Protein AF-A0A0B6XSV7-F1 (afdb_monomer_lite)

Foldseek 3Di:
DAFDKDWDFAPQFPAWAQDPDPPPDHIDGGDRIDIDTHGRCNPPDDPVPDDDDDDPPDDPPDDDPPDDDCNPFDWDWDWDQPQDPPDDGTDPGTDTDIGTDDDPPDDPVNVD

InterPro domains:
  IPR040992 5'-3' exoribonuclease 1, D1 domain [PF18332] (53-111)
  IPR047007 5'-3' exoribonuclease 1, D1 domain superfamily [G3DSA:2.170.260.40] (70-112)

Radius of gyration: 27.33 Å; chains: 1; bounding box: 52×55×69 Å

Secondary structure (DSSP, 8-state):
---EEEEEE-SS----B--SSTTTS--BSS--EEEEEE-TTTT---GGG---S--TT--TTS--TTS--STTS-EEEEEE-----SSSS---S-EEEEEEPP-TT--GGG--

Structure (mmCIF, N/CA/C/O backbone):
data_AF-A0A0B6XSV7-F1
#
_entry.id   AF-A0A0B6XSV7-F1
#
loop_
_atom_site.group_PDB
_atom_site.id
_atom_site.type_symbol
_atom_site.label_atom_id
_atom_site.label_alt_id
_atom_site.label_comp_id
_atom_site.label_asym_id
_atom_site.label_entity_id
_atom_site.label_seq_id
_atom_site.pdbx_PDB_ins_code
_atom_site.Cartn_x
_atom_site.Cartn_y
_atom_site.Cartn_z
_atom_site.occupancy
_atom_site.B_iso_or_equiv
_atom_site.auth_seq_id
_atom_site.auth_comp_id
_atom_site.auth_asym_id
_atom_site.auth_atom_id
_atom_site.pdbx_PDB_model_num
ATOM 1 N N . HIS A 1 1 ? 4.681 -24.212 -21.579 1.00 80.88 1 HIS A N 1
ATOM 2 C CA . HIS A 1 1 ? 4.774 -23.121 -20.584 1.00 80.88 1 HIS A CA 1
ATOM 3 C C . HIS A 1 1 ? 6.066 -22.359 -20.818 1.00 80.88 1 HIS A C 1
ATOM 5 O O . HIS A 1 1 ? 7.089 -23.016 -20.971 1.00 80.88 1 HIS A O 1
ATOM 11 N N . GLY A 1 2 ? 5.998 -21.029 -20.909 1.00 90.25 2 GLY A N 1
ATOM 12 C CA . GLY A 1 2 ? 7.154 -20.159 -21.143 1.00 90.25 2 GLY A CA 1
ATOM 13 C C . GLY A 1 2 ? 7.783 -19.620 -19.850 1.00 90.25 2 GLY A C 1
ATOM 14 O O . GLY A 1 2 ? 7.281 -19.916 -18.761 1.00 90.25 2 GLY A O 1
ATOM 15 N N . PRO A 1 3 ? 8.884 -18.867 -19.972 1.00 95.81 3 PRO A N 1
ATOM 16 C CA . PRO A 1 3 ? 9.539 -18.159 -18.871 1.00 95.81 3 PRO A CA 1
ATOM 17 C C . PRO A 1 3 ? 8.721 -16.938 -18.406 1.00 95.81 3 PRO A C 1
ATOM 19 O O . PRO A 1 3 ? 7.713 -16.583 -19.019 1.00 95.81 3 PRO A O 1
ATOM 22 N N . HIS A 1 4 ? 9.175 -16.273 -17.340 1.00 96.50 4 HIS A N 1
ATOM 23 C CA . HIS A 1 4 ? 8.722 -14.919 -16.996 1.00 96.50 4 HIS A CA 1
ATOM 24 C C . HIS A 1 4 ? 9.628 -13.885 -17.674 1.00 96.50 4 HIS A C 1
ATOM 26 O O . HIS A 1 4 ? 10.779 -14.181 -17.989 1.00 96.50 4 HIS A O 1
ATOM 32 N N . PHE A 1 5 ? 9.148 -12.654 -17.844 1.00 96.38 5 PHE A N 1
ATOM 33 C CA . PHE A 1 5 ? 9.949 -11.553 -18.381 1.00 96.38 5 PHE A CA 1
ATOM 34 C C . PHE A 1 5 ? 9.943 -10.367 -17.417 1.00 96.38 5 PHE A C 1
ATOM 36 O O . PHE A 1 5 ? 8.883 -9.895 -17.006 1.00 96.38 5 PHE A O 1
ATOM 43 N N . LEU A 1 6 ? 11.134 -9.889 -17.057 1.00 96.75 6 LEU A N 1
ATOM 44 C CA . LEU A 1 6 ? 11.334 -8.670 -16.280 1.00 96.75 6 LEU A CA 1
ATOM 45 C C . LEU A 1 6 ? 11.686 -7.522 -17.223 1.00 96.75 6 LEU A C 1
ATOM 47 O O . LEU A 1 6 ? 12.700 -7.582 -17.920 1.00 96.75 6 LEU A O 1
ATOM 51 N N . TYR A 1 7 ? 10.873 -6.471 -17.193 1.00 96.75 7 TYR A N 1
ATOM 52 C CA . TYR A 1 7 ? 11.084 -5.249 -17.960 1.00 96.75 7 TYR A CA 1
ATOM 53 C C . TYR A 1 7 ? 11.554 -4.136 -17.035 1.00 96.75 7 TYR A C 1
ATOM 55 O O . TYR A 1 7 ? 10.906 -3.830 -16.034 1.00 96.75 7 TYR A O 1
ATOM 63 N N . GLN A 1 8 ? 12.683 -3.525 -17.371 1.00 97.75 8 GLN A N 1
ATOM 64 C CA . GLN A 1 8 ? 13.255 -2.418 -16.616 1.00 97.75 8 GLN A CA 1
ATOM 65 C C . GLN A 1 8 ? 13.670 -1.308 -17.567 1.00 97.75 8 GLN A C 1
ATOM 67 O O . GLN A 1 8 ? 14.133 -1.557 -18.681 1.00 97.75 8 GLN A O 1
ATOM 72 N N . TYR A 1 9 ? 13.525 -0.069 -17.110 1.00 97.06 9 TYR A N 1
ATOM 73 C CA . TYR A 1 9 ? 14.104 1.060 -17.816 1.00 97.06 9 TYR A CA 1
ATOM 74 C C . TYR A 1 9 ? 15.635 0.951 -17.819 1.00 97.06 9 TYR A C 1
ATOM 76 O O . TYR A 1 9 ? 16.245 0.681 -16.783 1.00 97.06 9 TYR A O 1
ATOM 84 N N . SER A 1 10 ? 16.243 1.200 -18.976 1.00 96.12 10 SER A N 1
ATOM 85 C CA . SER A 1 10 ? 17.681 1.362 -19.151 1.00 96.12 10 SER A CA 1
ATOM 86 C C . SER A 1 10 ? 17.977 2.705 -19.824 1.00 96.12 10 SER A C 1
ATOM 88 O O . SER A 1 10 ? 17.346 3.033 -20.830 1.00 96.12 10 SER A O 1
ATOM 90 N N . PRO A 1 11 ? 18.960 3.480 -19.331 1.00 95.94 11 PRO A N 1
ATOM 91 C CA . PRO A 1 11 ? 19.433 4.682 -20.009 1.00 95.94 11 PRO A CA 1
ATOM 92 C C . PRO A 1 11 ? 20.271 4.374 -21.260 1.00 95.94 11 PRO A C 1
ATOM 94 O O . PRO A 1 11 ? 20.698 5.306 -21.938 1.00 95.94 11 PRO A O 1
ATOM 97 N N . GLU A 1 12 ? 20.513 3.104 -21.589 1.00 95.56 12 GLU A N 1
ATOM 98 C CA . GLU A 1 12 ? 21.173 2.646 -22.819 1.00 95.56 12 GLU A CA 1
ATOM 99 C C . GLU A 1 12 ? 20.141 2.341 -23.915 1.00 95.56 12 GLU A C 1
ATOM 101 O O . GLU A 1 12 ? 18.951 2.194 -23.636 1.00 95.56 12 GLU A O 1
ATOM 106 N N . ASN A 1 13 ? 20.557 2.331 -25.182 1.00 93.88 13 ASN A N 1
ATOM 107 C CA . ASN A 1 13 ? 19.670 1.957 -26.283 1.00 93.88 13 ASN A CA 1
ATOM 108 C C . ASN A 1 13 ? 19.675 0.432 -26.439 1.00 93.88 13 ASN A C 1
ATOM 110 O O . ASN A 1 13 ? 20.719 -0.148 -26.723 1.00 93.88 13 ASN A O 1
ATOM 114 N N . MET A 1 14 ? 18.515 -0.202 -26.277 1.00 94.62 14 MET A N 1
ATOM 115 C CA . MET A 1 14 ? 18.324 -1.649 -26.429 1.00 94.62 14 MET A CA 1
ATOM 116 C C . MET A 1 14 ? 18.123 -2.072 -27.893 1.00 94.62 14 MET A C 1
ATOM 118 O O . MET A 1 14 ? 17.941 -3.254 -28.168 1.00 94.62 14 MET A O 1
ATOM 122 N N . GLY A 1 15 ? 18.170 -1.116 -28.825 1.00 92.88 15 GLY A N 1
ATOM 123 C CA . GLY A 1 15 ? 17.978 -1.333 -30.254 1.00 92.88 15 GLY A CA 1
ATOM 124 C C . GLY A 1 15 ? 16.538 -1.080 -30.710 1.00 92.88 15 GLY A C 1
ATOM 125 O O . GLY A 1 15 ? 15.671 -0.737 -29.895 1.00 92.88 15 GLY A O 1
ATOM 126 N N . PRO A 1 16 ? 16.283 -1.214 -32.022 1.00 94.56 16 PRO A N 1
ATOM 127 C CA . PRO A 1 16 ? 14.946 -1.084 -32.573 1.00 94.56 16 PRO A CA 1
ATOM 128 C C . PRO A 1 16 ? 14.070 -2.276 -32.164 1.00 94.56 16 PRO A C 1
ATOM 130 O O . PRO A 1 16 ? 14.525 -3.419 -32.148 1.00 94.56 16 PRO A O 1
ATOM 133 N N . TYR A 1 17 ? 12.802 -2.012 -31.860 1.00 94.50 17 TYR A N 1
ATOM 134 C CA . TYR A 1 17 ? 11.803 -3.021 -31.528 1.00 94.50 17 TYR A CA 1
ATOM 135 C C . TYR A 1 17 ? 10.602 -2.905 -32.479 1.00 94.50 17 TYR A C 1
ATOM 137 O O . TYR A 1 17 ? 10.010 -1.823 -32.569 1.00 94.50 17 TYR A O 1
ATOM 145 N N . PRO A 1 18 ? 10.236 -3.989 -33.186 1.00 95.31 18 PRO A N 1
ATOM 146 C CA . PRO A 1 18 ? 9.172 -3.950 -34.177 1.00 95.31 18 PRO A CA 1
ATOM 147 C C . PRO A 1 18 ? 7.800 -3.796 -33.522 1.00 95.31 18 PRO A C 1
ATOM 149 O O . PRO A 1 18 ? 7.527 -4.333 -32.446 1.00 95.31 18 PRO A O 1
ATOM 152 N N . SER A 1 19 ? 6.910 -3.089 -34.204 1.00 95.12 19 SER A N 1
ATOM 153 C CA . SER A 1 19 ? 5.520 -2.955 -33.804 1.00 95.12 19 SER A CA 1
ATOM 154 C C . SER A 1 19 ? 4.821 -4.310 -33.803 1.00 95.12 19 SER A C 1
ATOM 156 O O . SER A 1 19 ? 4.875 -5.070 -34.770 1.00 95.12 19 SER A O 1
ATOM 158 N N . SER A 1 20 ? 4.091 -4.593 -32.726 1.00 94.25 20 SER A N 1
ATOM 159 C CA . SER A 1 20 ? 3.223 -5.771 -32.658 1.00 94.25 20 SER A CA 1
ATOM 160 C C . SER A 1 20 ? 1.979 -5.642 -33.550 1.00 94.25 20 SER A C 1
ATOM 162 O O . SER A 1 20 ? 1.293 -6.636 -33.768 1.00 94.25 20 SER A O 1
ATOM 164 N N . LEU A 1 21 ? 1.683 -4.440 -34.067 1.00 95.44 21 LEU A N 1
ATOM 165 C CA . LEU A 1 21 ? 0.610 -4.196 -35.033 1.00 95.44 21 LEU A CA 1
ATOM 166 C C . LEU A 1 21 ? 1.069 -3.187 -36.104 1.00 95.44 21 LEU A C 1
ATOM 168 O O . LEU A 1 21 ? 0.767 -1.986 -36.010 1.00 95.44 21 LEU A O 1
ATOM 172 N N . PRO A 1 22 ? 1.816 -3.659 -37.118 1.00 94.56 22 PRO A N 1
ATOM 173 C CA . PRO A 1 22 ? 2.294 -2.817 -38.208 1.00 94.56 22 PRO A CA 1
ATOM 174 C C . PRO A 1 22 ? 1.142 -2.112 -38.938 1.00 94.56 22 PRO A C 1
ATOM 176 O O . PRO A 1 22 ? 0.088 -2.700 -39.173 1.00 94.56 22 PRO A O 1
ATOM 179 N N . GLY A 1 23 ? 1.336 -0.839 -39.288 1.00 92.06 23 GLY A N 1
ATOM 180 C CA . GLY A 1 23 ? 0.323 0.007 -39.938 1.00 92.06 23 GLY A CA 1
ATOM 181 C C . GLY A 1 23 ? -0.601 0.761 -38.974 1.00 92.06 23 GLY A C 1
ATOM 182 O O . GLY A 1 23 ? -1.205 1.750 -39.380 1.00 92.06 23 GLY A O 1
ATOM 183 N N . VAL A 1 24 ? -0.664 0.352 -37.701 1.00 96.88 24 VAL A N 1
ATOM 184 C CA . VAL A 1 24 ? -1.386 1.080 -36.640 1.00 96.88 24 VAL A CA 1
ATOM 185 C C . VAL A 1 24 ? -0.409 1.733 -35.669 1.00 96.88 24 VAL A C 1
ATOM 187 O O . VAL A 1 24 ? -0.524 2.923 -35.388 1.00 96.88 24 VAL A O 1
ATOM 190 N N . PHE A 1 25 ? 0.579 0.974 -35.189 1.00 96.19 25 PHE A N 1
ATOM 191 C CA . PHE A 1 25 ? 1.632 1.494 -34.316 1.00 96.19 25 PHE A CA 1
ATOM 192 C C . PHE A 1 25 ? 2.987 1.477 -35.032 1.00 96.19 25 PHE A C 1
ATOM 194 O O . PHE A 1 25 ? 3.270 0.507 -35.744 1.00 96.19 25 PHE A O 1
ATOM 201 N N . PRO A 1 26 ? 3.825 2.516 -34.856 1.00 95.19 26 PRO A N 1
ATOM 202 C CA . PRO A 1 26 ? 5.169 2.546 -35.415 1.00 95.19 26 PRO A CA 1
ATOM 203 C C . PRO A 1 26 ? 6.130 1.652 -34.622 1.00 95.19 26 PRO A C 1
ATOM 205 O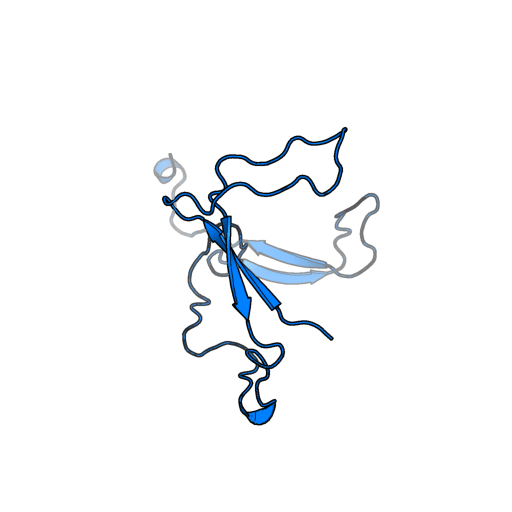 O . PRO A 1 26 ? 5.917 1.369 -33.442 1.00 95.19 26 PRO A O 1
ATOM 208 N N . ASP A 1 27 ? 7.225 1.265 -35.268 1.00 95.50 27 ASP A N 1
ATOM 209 C CA . ASP A 1 27 ? 8.348 0.603 -34.608 1.00 95.50 27 ASP A CA 1
ATOM 210 C C . ASP A 1 27 ? 9.032 1.547 -33.607 1.00 95.50 27 ASP A C 1
ATOM 212 O O . ASP A 1 27 ? 9.198 2.747 -33.855 1.00 95.50 27 ASP A O 1
ATOM 216 N N . ILE A 1 28 ? 9.507 0.994 -32.493 1.00 95.06 28 ILE A N 1
ATOM 217 C CA . ILE A 1 28 ? 10.266 1.737 -31.486 1.00 95.06 28 ILE A CA 1
ATOM 218 C C . ILE A 1 28 ? 11.737 1.720 -31.896 1.00 95.06 28 ILE A C 1
ATOM 220 O O . ILE A 1 28 ? 12.423 0.732 -31.682 1.00 95.06 28 ILE A O 1
ATOM 224 N N . GLN A 1 29 ? 12.251 2.812 -32.460 1.00 93.31 29 GLN A N 1
ATOM 225 C CA . GLN A 1 29 ? 13.632 2.855 -32.973 1.00 93.31 29 GLN A CA 1
ATOM 226 C C . GLN A 1 29 ? 14.706 2.860 -31.873 1.00 93.31 29 GLN A C 1
ATOM 228 O O . GLN A 1 29 ? 15.788 2.302 -32.042 1.00 93.31 29 GLN A O 1
ATOM 233 N N . LEU A 1 30 ? 14.410 3.505 -30.742 1.00 93.44 30 LEU A N 1
ATOM 234 C CA . LEU A 1 30 ? 15.320 3.655 -29.606 1.00 93.44 30 LEU A CA 1
ATOM 235 C C . LEU A 1 30 ? 14.666 3.075 -28.353 1.00 93.44 30 LEU A C 1
ATOM 237 O O . LEU A 1 30 ? 14.177 3.815 -27.495 1.00 93.44 30 LEU A O 1
ATOM 241 N N . SER A 1 31 ? 14.604 1.747 -28.261 1.00 94.75 31 SER A N 1
ATOM 242 C CA . SER A 1 31 ? 14.026 1.108 -27.083 1.00 94.75 31 SER A CA 1
ATOM 243 C C . SER A 1 31 ? 14.900 1.353 -25.855 1.00 94.75 31 SER A C 1
ATOM 245 O O . SER A 1 31 ? 16.115 1.172 -25.872 1.00 94.75 31 SER A O 1
ATOM 247 N N . ARG A 1 32 ? 14.260 1.744 -24.754 1.00 96.00 32 ARG A N 1
ATOM 248 C CA . ARG A 1 32 ? 14.880 1.871 -23.426 1.00 96.00 32 ARG A CA 1
ATOM 249 C C . ARG A 1 32 ? 14.405 0.779 -22.466 1.00 96.00 32 ARG A C 1
ATOM 251 O O . ARG A 1 32 ? 14.689 0.839 -21.275 1.00 96.00 32 ARG A O 1
ATOM 258 N N . ALA A 1 33 ? 13.649 -0.200 -22.960 1.00 96.19 33 ALA A N 1
ATOM 259 C CA . ALA A 1 33 ? 13.112 -1.288 -22.155 1.00 96.19 33 ALA A CA 1
ATOM 260 C C . ALA A 1 33 ? 14.059 -2.490 -22.215 1.00 96.19 33 ALA A C 1
ATOM 262 O O . ALA A 1 33 ? 14.068 -3.247 -23.186 1.00 96.19 33 ALA A O 1
ATOM 263 N N . LYS A 1 34 ? 14.865 -2.675 -21.168 1.00 96.25 34 LYS A N 1
ATOM 264 C CA . LYS A 1 34 ? 15.672 -3.882 -21.006 1.00 96.25 34 LYS A CA 1
ATOM 265 C C . LYS A 1 34 ? 14.760 -5.020 -20.571 1.00 96.25 34 LYS A C 1
ATOM 267 O O . LYS A 1 34 ? 14.087 -4.913 -19.548 1.00 96.25 34 LYS A O 1
ATOM 272 N N . THR A 1 35 ? 14.772 -6.106 -21.335 1.00 95.44 35 THR A N 1
ATOM 273 C CA . THR A 1 35 ? 13.994 -7.312 -21.037 1.00 95.44 35 THR A CA 1
ATOM 274 C C . THR A 1 35 ? 14.935 -8.419 -20.589 1.00 95.44 35 THR A C 1
ATOM 276 O O . THR A 1 35 ? 15.900 -8.723 -21.284 1.00 95.44 35 THR A O 1
ATOM 279 N N . THR A 1 36 ? 14.663 -9.016 -19.432 1.00 96.31 36 THR A N 1
ATOM 280 C CA . THR A 1 36 ? 15.413 -10.167 -18.911 1.00 96.31 36 THR A CA 1
ATOM 281 C C . THR A 1 36 ? 14.476 -11.356 -18.797 1.00 96.31 36 THR A C 1
ATOM 283 O O . THR A 1 36 ? 13.431 -11.263 -18.151 1.00 96.31 36 THR A O 1
ATOM 286 N N . GLU A 1 37 ? 14.847 -12.471 -19.418 1.00 97.06 37 GLU A N 1
ATOM 287 C CA . GLU A 1 37 ? 14.130 -13.729 -19.250 1.00 97.06 37 GLU A CA 1
ATOM 288 C C . GLU A 1 37 ? 14.448 -14.325 -17.875 1.00 97.06 37 GLU A C 1
ATOM 290 O O . GLU A 1 37 ? 15.608 -14.470 -17.489 1.00 97.06 37 GLU A O 1
ATOM 295 N N . LEU A 1 38 ? 13.406 -14.665 -17.126 1.00 97.44 38 LEU A N 1
ATOM 296 C CA . LEU A 1 38 ? 13.504 -15.305 -15.826 1.00 97.44 38 LEU A CA 1
ATOM 297 C C . LEU A 1 38 ? 12.951 -16.724 -15.936 1.00 97.44 38 LEU A C 1
ATOM 299 O O . LEU A 1 38 ? 11.829 -16.935 -16.405 1.00 97.44 38 LEU A O 1
ATOM 303 N N . HIS A 1 39 ? 13.723 -17.704 -15.464 1.00 95.50 39 HIS A N 1
ATOM 304 C CA . HIS A 1 39 ? 13.310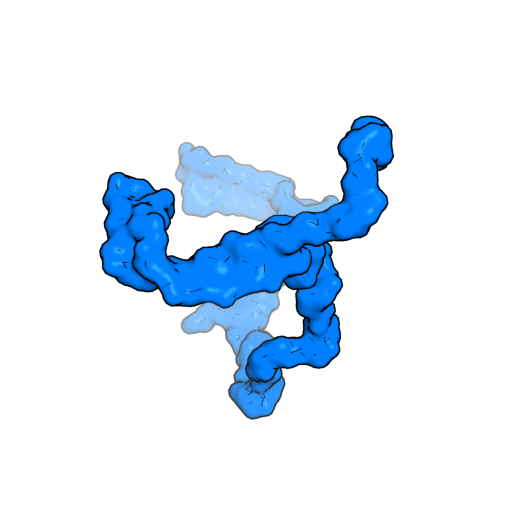 -19.103 -15.506 1.00 95.50 39 HIS A CA 1
ATOM 305 C C . HIS A 1 39 ? 11.934 -19.289 -14.849 1.00 95.50 39 HIS A C 1
ATOM 307 O O . HIS A 1 39 ? 11.652 -18.723 -13.792 1.00 95.50 39 HIS A O 1
ATOM 313 N N . LYS A 1 40 ? 11.078 -20.121 -15.451 1.00 93.75 40 LYS A N 1
ATOM 314 C CA . LYS A 1 40 ? 9.693 -20.348 -14.996 1.00 93.75 40 LYS A CA 1
ATOM 315 C C . LYS A 1 40 ? 9.589 -20.731 -13.507 1.00 93.75 40 LYS A C 1
ATOM 317 O O . LYS A 1 40 ? 8.614 -20.379 -12.846 1.00 93.75 40 LYS A O 1
ATOM 322 N N . ASP A 1 41 ? 10.616 -21.410 -12.988 1.00 94.19 41 ASP A N 1
ATOM 323 C CA . ASP A 1 41 ? 10.674 -21.934 -11.618 1.00 94.19 41 ASP A CA 1
ATOM 324 C C . ASP A 1 41 ? 11.376 -20.997 -10.635 1.00 94.19 41 ASP A C 1
ATOM 326 O O . ASP A 1 41 ? 11.478 -21.329 -9.460 1.00 94.19 41 ASP A O 1
ATOM 330 N N . LEU A 1 42 ? 11.843 -19.828 -11.087 1.00 94.12 42 LEU A N 1
ATOM 331 C CA . LEU A 1 42 ? 12.634 -18.901 -10.273 1.00 94.12 42 LEU A CA 1
ATOM 332 C C . LEU A 1 42 ? 11.929 -18.498 -8.969 1.00 94.12 42 LEU A C 1
ATOM 334 O O . LEU A 1 42 ? 12.576 -18.336 -7.942 1.00 94.12 42 LEU A O 1
ATOM 338 N N . PHE A 1 43 ? 10.603 -18.365 -9.007 1.00 91.44 43 PHE A N 1
ATOM 339 C CA . PHE A 1 43 ? 9.786 -17.976 -7.856 1.00 91.44 43 PHE A CA 1
ATOM 340 C C . PHE A 1 43 ? 9.085 -19.162 -7.180 1.00 91.44 43 PHE A C 1
ATOM 342 O O . PHE A 1 43 ? 8.190 -18.961 -6.358 1.00 91.44 43 PHE A O 1
ATOM 349 N N . ARG A 1 44 ? 9.450 -20.409 -7.517 1.00 92.25 44 ARG A N 1
ATOM 350 C CA . ARG A 1 44 ? 8.933 -21.583 -6.807 1.00 92.25 44 ARG A CA 1
ATOM 351 C C . ARG A 1 44 ? 9.559 -21.637 -5.419 1.00 92.25 44 ARG A C 1
ATOM 353 O O . ARG A 1 44 ? 10.746 -21.899 -5.269 1.00 92.25 44 ARG A O 1
ATOM 360 N N . ILE A 1 45 ? 8.729 -21.402 -4.412 1.00 92.06 45 ILE A N 1
ATOM 361 C CA . ILE A 1 45 ? 9.096 -21.463 -2.998 1.00 92.06 45 ILE A CA 1
ATOM 362 C C . ILE A 1 45 ? 8.447 -22.683 -2.343 1.00 92.06 45 ILE A C 1
ATOM 364 O O . ILE A 1 45 ? 7.316 -23.045 -2.673 1.00 92.06 45 ILE A O 1
ATOM 368 N N . ASP A 1 46 ? 9.163 -23.326 -1.421 1.00 94.00 46 ASP A N 1
ATOM 369 C CA . ASP A 1 46 ? 8.595 -24.392 -0.596 1.00 94.00 46 ASP A CA 1
ATOM 370 C C . ASP A 1 46 ? 7.524 -23.798 0.332 1.00 94.00 46 ASP A C 1
ATOM 372 O O . ASP A 1 46 ? 7.746 -22.815 1.035 1.00 94.00 46 ASP A O 1
ATOM 376 N N . VAL A 1 47 ? 6.347 -24.416 0.373 1.00 92.00 47 VAL A N 1
ATOM 377 C CA . VAL A 1 47 ? 5.247 -24.003 1.254 1.00 92.00 47 VAL A CA 1
ATOM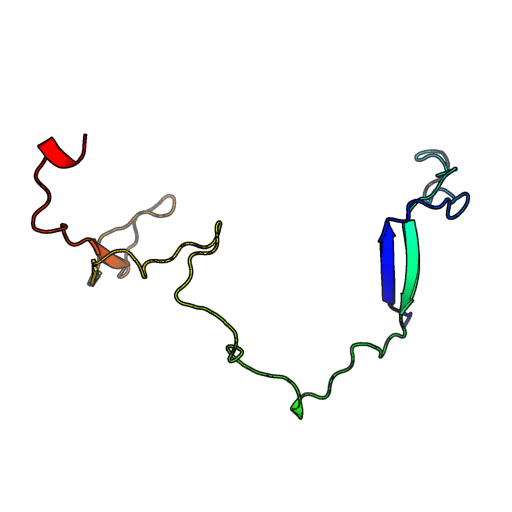 378 C C . VAL A 1 47 ? 5.674 -24.001 2.726 1.00 92.00 47 VAL A C 1
ATOM 380 O O . VAL A 1 47 ? 5.173 -23.190 3.505 1.00 92.00 47 VAL A O 1
ATOM 383 N N . ARG A 1 48 ? 6.618 -24.868 3.118 1.00 93.88 48 ARG A N 1
ATOM 384 C CA . ARG A 1 48 ? 7.158 -24.933 4.486 1.00 93.88 48 ARG A CA 1
ATOM 385 C C . ARG A 1 48 ? 7.979 -23.702 4.863 1.00 93.88 48 ARG A C 1
ATOM 387 O O . ARG A 1 48 ? 8.095 -23.406 6.047 1.00 93.88 48 ARG A O 1
ATOM 394 N N . THR A 1 49 ? 8.534 -22.987 3.885 1.00 91.62 49 THR A N 1
ATOM 395 C CA . THR A 1 49 ? 9.339 -21.777 4.116 1.00 91.62 49 THR A CA 1
ATOM 396 C C . THR A 1 49 ? 8.515 -20.494 4.015 1.00 91.62 49 THR A C 1
ATOM 398 O O . THR A 1 49 ? 9.015 -19.408 4.315 1.00 91.62 49 THR A O 1
ATOM 401 N N . LEU A 1 50 ? 7.236 -20.601 3.640 1.00 91.94 50 LEU A N 1
ATOM 402 C CA . LEU A 1 50 ? 6.338 -19.465 3.514 1.00 91.94 50 LEU A CA 1
ATOM 403 C C . LEU A 1 50 ? 5.981 -18.904 4.895 1.00 91.94 50 LEU A C 1
ATOM 405 O O . LEU A 1 50 ? 5.315 -19.551 5.705 1.00 91.94 50 LEU A O 1
ATOM 409 N N . ARG A 1 51 ? 6.399 -17.661 5.150 1.00 90.50 51 ARG A N 1
ATOM 410 C CA . ARG A 1 51 ? 6.021 -16.923 6.359 1.00 90.50 51 ARG A CA 1
ATOM 411 C C . ARG A 1 51 ? 4.560 -16.498 6.250 1.00 90.50 51 ARG A C 1
ATOM 413 O O . ARG A 1 51 ? 4.180 -15.813 5.305 1.00 90.50 51 ARG A O 1
ATOM 420 N N . LYS A 1 52 ? 3.742 -16.926 7.209 1.00 90.25 52 LYS A N 1
ATOM 421 C CA . LYS A 1 52 ? 2.316 -16.590 7.292 1.00 90.25 52 LYS A CA 1
ATOM 422 C C . LYS A 1 52 ? 2.107 -15.524 8.363 1.00 90.25 52 LYS A C 1
ATOM 424 O O . LYS A 1 52 ? 2.744 -15.582 9.408 1.00 90.25 52 LYS A O 1
ATOM 429 N N . GLY A 1 53 ? 1.175 -14.605 8.124 1.00 91.06 53 GLY A N 1
ATOM 430 C CA . GLY A 1 53 ? 0.883 -13.512 9.051 1.00 91.06 53 GLY A CA 1
ATOM 431 C C . GLY A 1 53 ? 1.853 -12.338 8.917 1.00 91.06 53 GLY A C 1
ATOM 432 O O . GLY A 1 53 ? 2.482 -12.150 7.875 1.00 91.06 53 GLY A O 1
ATOM 433 N N . LEU A 1 54 ? 1.924 -11.517 9.963 1.00 91.56 54 LEU A N 1
ATOM 434 C CA . LEU A 1 54 ? 2.806 -10.355 9.999 1.00 91.56 54 LEU A CA 1
ATOM 435 C C . LEU A 1 54 ? 4.261 -10.797 10.155 1.00 91.56 54 LEU A C 1
ATOM 437 O O . LEU A 1 54 ? 4.562 -11.702 10.928 1.00 91.56 54 LEU A O 1
ATOM 441 N N . LEU A 1 55 ? 5.161 -10.139 9.427 1.00 92.31 55 LEU A N 1
ATOM 442 C CA . LEU A 1 55 ? 6.593 -10.287 9.664 1.00 92.31 55 LEU A CA 1
ATOM 443 C C . LEU A 1 55 ? 6.978 -9.515 10.929 1.00 92.31 55 LEU A C 1
ATOM 445 O O . LEU A 1 55 ? 6.419 -8.451 11.191 1.00 92.31 55 LEU A O 1
ATOM 449 N N . ASP A 1 56 ? 7.994 -9.996 11.645 1.00 87.94 56 ASP A N 1
ATOM 450 C CA . ASP A 1 56 ? 8.487 -9.374 12.887 1.00 87.94 56 ASP A CA 1
ATOM 451 C C . ASP A 1 56 ? 8.911 -7.903 12.710 1.00 87.94 56 ASP A C 1
ATOM 453 O O . ASP A 1 56 ? 8.969 -7.136 13.666 1.00 87.94 56 ASP A O 1
ATOM 457 N N . THR A 1 57 ? 9.205 -7.490 11.475 1.00 87.56 57 THR A N 1
ATOM 458 C CA . THR A 1 57 ? 9.649 -6.136 11.124 1.00 87.56 57 THR A CA 1
ATOM 459 C C . THR A 1 57 ? 8.510 -5.167 10.796 1.00 87.56 57 THR A C 1
ATOM 461 O O . THR A 1 57 ? 8.769 -3.985 10.557 1.00 87.56 57 THR A O 1
ATOM 464 N N . VAL A 1 58 ? 7.252 -5.624 10.757 1.00 87.38 58 VAL A N 1
ATOM 465 C CA . VAL A 1 58 ? 6.115 -4.758 10.416 1.00 87.38 58 VAL A CA 1
ATOM 466 C C . VAL A 1 58 ? 5.821 -3.793 11.564 1.00 87.38 58 VAL A C 1
ATOM 468 O O . VAL A 1 58 ? 5.509 -4.198 12.680 1.00 87.38 58 VAL A O 1
ATOM 471 N N . ARG A 1 59 ? 5.856 -2.488 11.276 1.00 83.50 59 ARG A N 1
ATOM 472 C CA . ARG A 1 59 ? 5.521 -1.436 12.246 1.00 83.50 59 ARG A CA 1
ATOM 473 C C . ARG A 1 59 ? 4.040 -1.071 12.136 1.00 83.50 59 ARG A C 1
ATOM 475 O O . ARG A 1 59 ? 3.677 -0.222 11.330 1.00 83.50 59 ARG A O 1
ATOM 482 N N . LEU A 1 60 ? 3.193 -1.700 12.949 1.00 80.94 60 LEU A N 1
ATOM 483 C CA . LEU A 1 60 ? 1.745 -1.421 12.975 1.00 80.94 60 LEU A CA 1
ATOM 484 C C . LEU A 1 60 ? 1.389 -0.069 13.610 1.00 80.94 60 LEU A C 1
ATOM 486 O O . LEU A 1 60 ? 0.316 0.474 13.362 1.00 80.94 60 LEU A O 1
ATOM 490 N N . ASP A 1 61 ? 2.296 0.471 14.422 1.00 79.50 61 ASP A N 1
ATOM 491 C CA . ASP A 1 61 ? 2.090 1.703 15.188 1.00 79.50 61 ASP A CA 1
ATOM 492 C C . ASP A 1 61 ? 2.580 2.954 14.441 1.00 79.50 61 ASP A C 1
ATOM 494 O O . ASP A 1 61 ? 2.732 4.019 15.034 1.00 79.50 61 ASP A O 1
ATOM 498 N N . VAL A 1 62 ? 2.858 2.835 13.140 1.00 82.56 62 VAL A N 1
ATOM 499 C CA . VAL A 1 62 ? 3.308 3.941 12.289 1.00 82.56 62 VAL A CA 1
ATOM 500 C C . VAL A 1 62 ? 2.222 4.262 11.272 1.00 82.56 62 VAL A C 1
ATOM 502 O O . VAL A 1 62 ? 1.627 3.371 10.670 1.00 82.56 62 VAL A O 1
ATOM 505 N N . TYR A 1 63 ? 1.967 5.554 11.074 1.00 83.38 63 TYR A N 1
ATOM 506 C CA . TYR A 1 63 ? 1.072 6.016 10.023 1.00 83.38 63 TYR A CA 1
ATOM 507 C C . TYR A 1 63 ? 1.757 5.927 8.656 1.00 83.38 63 TYR A C 1
ATOM 509 O O . TYR A 1 63 ? 2.799 6.547 8.440 1.00 83.38 63 TYR A O 1
ATOM 517 N N . PHE A 1 64 ? 1.143 5.198 7.724 1.00 87.69 64 PHE A N 1
ATOM 518 C CA . PHE A 1 64 ? 1.533 5.185 6.317 1.00 87.69 64 PHE A CA 1
ATOM 519 C C . PHE A 1 64 ? 0.509 5.992 5.510 1.00 87.69 64 PHE A C 1
ATOM 521 O O . PHE A 1 64 ? -0.673 5.636 5.519 1.00 87.69 64 PHE A O 1
ATOM 528 N N . PRO A 1 65 ? 0.918 7.066 4.806 1.00 89.19 65 PRO A N 1
ATOM 529 C CA . PRO A 1 65 ? 0.001 7.844 3.980 1.00 89.19 65 PRO A CA 1
ATOM 530 C C . PRO A 1 65 ? -0.771 6.960 2.993 1.00 89.19 65 PRO A C 1
ATOM 532 O O . PRO A 1 65 ? -0.191 6.096 2.338 1.00 89.19 65 PRO A O 1
ATOM 535 N N . GLY A 1 66 ? -2.085 7.171 2.902 1.00 91.31 66 GLY A N 1
ATOM 536 C CA . GLY A 1 66 ? -2.986 6.364 2.070 1.00 91.31 66 GLY A CA 1
ATOM 537 C C . GLY A 1 66 ? -3.610 5.155 2.778 1.00 91.31 66 GLY A C 1
ATOM 538 O O . GLY A 1 66 ? -4.554 4.580 2.243 1.00 91.31 66 GLY A O 1
ATOM 539 N N . PHE A 1 67 ? -3.160 4.810 3.990 1.00 90.94 67 PHE A N 1
ATOM 540 C CA . PHE A 1 67 ? -3.743 3.737 4.800 1.00 90.94 67 PHE A CA 1
ATOM 541 C C . PHE A 1 67 ? -4.405 4.316 6.060 1.00 90.94 67 PHE A C 1
ATOM 543 O O . PHE A 1 67 ? -3.706 4.798 6.956 1.00 90.94 67 PHE A O 1
ATOM 550 N N . PRO A 1 68 ? -5.748 4.302 6.159 1.00 90.06 68 PRO A N 1
ATOM 551 C CA . PRO A 1 68 ? -6.434 4.839 7.326 1.00 90.06 68 PRO A CA 1
ATOM 552 C C . PRO A 1 68 ? -6.167 3.976 8.564 1.00 90.06 68 PRO A C 1
ATOM 554 O O . PRO A 1 68 ? -6.109 2.750 8.491 1.00 90.06 68 PRO A O 1
ATOM 557 N N . THR A 1 69 ? -6.050 4.620 9.725 1.00 90.31 69 THR A N 1
ATOM 558 C CA . THR A 1 69 ? -5.900 3.944 11.019 1.00 90.31 69 THR A CA 1
ATOM 559 C C . THR A 1 69 ? -6.663 4.687 12.107 1.00 90.31 69 THR A C 1
ATOM 561 O O . 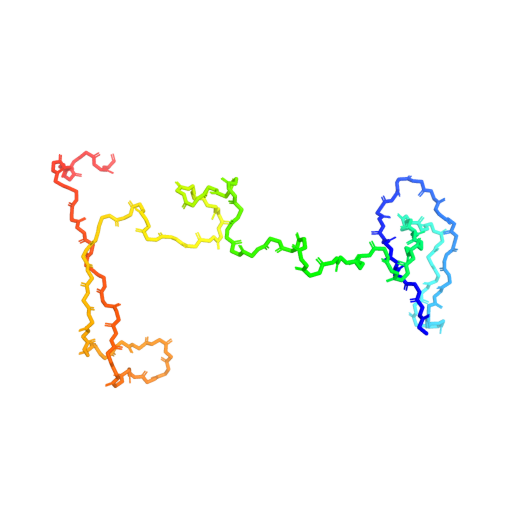THR A 1 69 ? -6.639 5.914 12.170 1.00 90.31 69 THR A O 1
ATOM 564 N N . LEU A 1 70 ? -7.328 3.934 12.986 1.00 91.56 70 LEU A N 1
ATOM 565 C CA . LEU A 1 70 ? -8.003 4.463 14.176 1.00 91.56 70 LEU A CA 1
ATOM 566 C C . LEU A 1 70 ? -7.069 4.534 15.396 1.00 91.56 70 LEU A C 1
ATOM 568 O O . LEU A 1 70 ? -7.478 4.998 16.456 1.00 91.56 70 LEU A O 1
ATOM 572 N N . ARG A 1 71 ? -5.817 4.068 15.270 1.00 89.44 71 ARG A N 1
ATOM 573 C CA . ARG A 1 71 ? -4.909 3.842 16.407 1.00 89.44 71 ARG A CA 1
ATOM 574 C C . ARG A 1 71 ? -4.553 5.111 17.184 1.00 89.44 71 ARG A C 1
ATOM 576 O O . ARG A 1 71 ? -4.348 5.034 18.390 1.00 89.44 71 ARG A O 1
ATOM 583 N N . PHE A 1 72 ? -4.467 6.254 16.508 1.00 88.44 72 PHE A N 1
ATOM 584 C CA . PHE A 1 72 ? -4.020 7.520 17.106 1.00 88.44 72 PHE A CA 1
ATOM 585 C C . PHE A 1 72 ? -5.166 8.416 17.586 1.00 88.44 72 PHE A C 1
ATOM 587 O O . PHE A 1 72 ? -4.917 9.508 18.092 1.00 88.44 72 PHE A O 1
ATOM 594 N N . LEU A 1 73 ? -6.413 7.978 17.410 1.00 90.00 73 LEU A N 1
ATOM 595 C CA . LEU A 1 73 ? -7.596 8.729 17.801 1.00 90.00 73 LEU A CA 1
ATOM 596 C C . LEU A 1 73 ? -8.215 8.054 19.027 1.00 90.00 73 LEU A C 1
ATOM 598 O O . LEU A 1 73 ? -8.740 6.957 18.875 1.00 90.00 73 LEU A O 1
ATOM 602 N N . PRO A 1 74 ? -8.171 8.644 20.231 1.00 93.00 74 PRO A N 1
ATOM 603 C CA . PRO A 1 74 ? -8.839 8.071 21.397 1.00 93.00 74 PRO A CA 1
ATOM 604 C C . PRO A 1 74 ? -10.350 7.948 21.156 1.00 93.00 74 PRO A C 1
ATOM 606 O O . PRO A 1 74 ? -11.009 8.929 20.803 1.00 93.00 74 PRO A O 1
ATOM 609 N N . HIS A 1 75 ? -10.901 6.741 21.295 1.00 94.88 75 HIS A N 1
ATOM 610 C CA . HIS A 1 75 ? -12.316 6.477 21.041 1.00 94.88 75 HIS A CA 1
ATOM 611 C C . HIS A 1 75 ? -12.841 5.278 21.836 1.00 94.88 75 HIS A C 1
ATOM 613 O O . HIS A 1 75 ? -12.092 4.369 22.195 1.00 94.88 75 HIS A O 1
ATOM 619 N N . THR A 1 76 ? -14.152 5.253 22.062 1.00 96.44 76 THR A N 1
ATOM 620 C CA . THR A 1 76 ? -14.890 4.045 22.456 1.00 96.44 76 THR A CA 1
ATOM 621 C C . THR A 1 76 ? -15.663 3.490 21.261 1.00 96.44 76 THR A C 1
ATOM 623 O O . THR A 1 76 ? -15.810 4.165 20.238 1.00 96.44 76 THR A O 1
ATOM 626 N N . HIS A 1 77 ? -16.119 2.243 21.360 1.00 96.81 77 HIS A N 1
ATOM 627 C CA . HIS A 1 77 ? -16.798 1.544 20.274 1.00 96.81 77 HIS A CA 1
ATOM 628 C C . HIS A 1 77 ? -17.983 0.728 20.795 1.00 96.81 77 HIS A C 1
ATOM 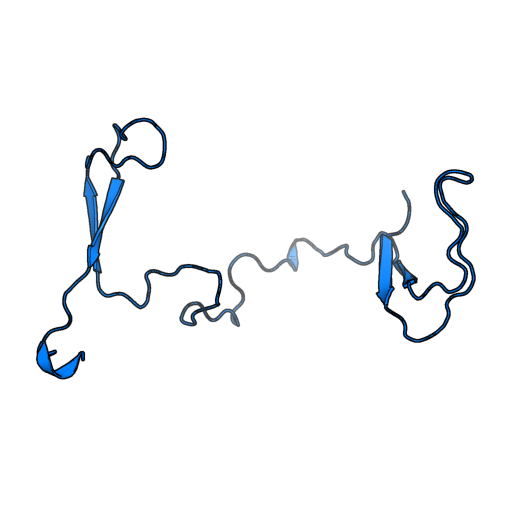630 O O . HIS A 1 77 ? -17.944 0.206 21.908 1.00 96.81 77 HIS A O 1
ATOM 636 N N . GLU A 1 78 ? -19.035 0.632 19.989 1.00 97.81 78 GLU A N 1
ATOM 637 C CA . GLU A 1 78 ? -20.266 -0.085 20.321 1.00 97.81 78 GLU A CA 1
ATOM 638 C C . GLU A 1 78 ? -20.903 -0.643 19.041 1.00 97.81 78 GLU A C 1
ATOM 640 O O . GLU A 1 78 ? -20.932 0.033 18.010 1.00 97.81 78 GLU A O 1
ATOM 645 N N . LEU A 1 79 ? -21.430 -1.870 19.100 1.00 98.12 79 LEU A N 1
ATOM 646 C CA . LEU A 1 79 ? -22.276 -2.417 18.039 1.00 98.12 79 LEU A CA 1
ATOM 647 C C . LEU A 1 79 ? -23.729 -2.026 18.301 1.00 98.12 79 LEU A C 1
ATOM 649 O O . LEU A 1 79 ? -24.313 -2.450 19.294 1.00 98.12 79 LEU A O 1
ATOM 653 N N . MET A 1 80 ? -24.314 -1.235 17.402 1.00 97.38 80 MET A N 1
ATOM 654 C CA . MET A 1 80 ? -25.708 -0.806 17.532 1.00 97.38 80 MET A CA 1
ATOM 655 C C . MET A 1 80 ? -26.390 -0.580 16.180 1.00 97.38 80 MET A C 1
ATOM 657 O O . MET A 1 80 ? -25.751 -0.234 15.183 1.00 97.38 80 MET A O 1
ATOM 661 N N . ARG A 1 81 ? -27.722 -0.707 16.144 1.00 97.06 81 ARG A N 1
ATOM 662 C CA . ARG A 1 81 ? -28.543 -0.368 14.969 1.00 97.06 81 ARG A CA 1
ATOM 663 C C . ARG A 1 81 ? -28.685 1.148 14.861 1.00 97.06 81 ARG A C 1
ATOM 665 O O . ARG A 1 81 ? -29.596 1.734 15.435 1.00 97.06 81 ARG A O 1
ATOM 672 N N . ALA A 1 82 ? -27.781 1.775 14.115 1.00 96.31 82 ALA A N 1
ATOM 673 C CA . ALA A 1 82 ? -27.742 3.231 13.952 1.00 96.31 82 ALA A CA 1
ATOM 674 C C . ALA A 1 82 ? -28.314 3.721 12.608 1.00 96.31 82 ALA A C 1
ATOM 676 O O . ALA A 1 82 ? -28.333 4.920 12.346 1.00 96.31 82 ALA A O 1
ATOM 677 N N . GLY A 1 83 ? -28.773 2.81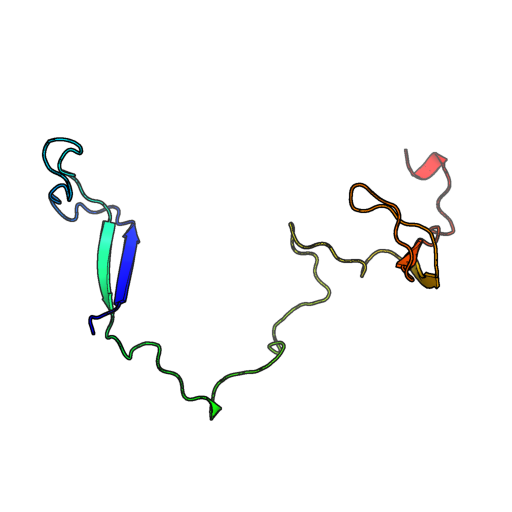6 11.735 1.00 96.25 83 GLY A N 1
ATOM 678 C CA . GLY A 1 83 ? -29.346 3.199 10.441 1.00 96.25 83 GLY A CA 1
ATOM 679 C C . GLY A 1 83 ? -28.336 3.845 9.485 1.00 96.25 83 GLY A C 1
ATOM 680 O O . GLY A 1 83 ? -28.739 4.599 8.597 1.00 96.25 83 GLY A O 1
ATOM 681 N N . VAL A 1 84 ? -27.034 3.562 9.658 1.00 96.94 84 VAL A N 1
ATOM 682 C CA . VAL A 1 84 ? -25.947 4.179 8.880 1.00 96.94 84 VAL A CA 1
ATOM 683 C C . VAL A 1 84 ? -26.161 3.940 7.386 1.00 96.94 84 VAL A C 1
ATOM 685 O O . VAL A 1 84 ? -26.469 2.827 6.955 1.00 96.94 84 VAL A O 1
ATOM 688 N N . LYS A 1 85 ? -25.988 4.990 6.581 1.00 97.38 85 LYS A N 1
ATOM 689 C CA . LYS A 1 85 ? -26.150 4.954 5.126 1.00 97.38 85 LYS A CA 1
ATOM 690 C C . LYS A 1 85 ? -24.790 5.112 4.445 1.00 97.38 85 LYS A C 1
ATOM 692 O O . LYS A 1 85 ? -24.271 6.216 4.350 1.00 97.38 85 LYS A O 1
ATOM 697 N N . VAL A 1 86 ? -24.232 3.997 3.971 1.00 96.81 86 VAL A N 1
ATOM 698 C CA . VAL A 1 86 ? -22.984 3.974 3.176 1.00 96.81 86 VAL A CA 1
ATOM 699 C C . VAL A 1 86 ? -23.276 4.096 1.675 1.00 96.81 86 VAL A C 1
ATOM 701 O O . VAL A 1 86 ? -22.489 4.667 0.929 1.00 96.81 86 VAL A O 1
ATOM 704 N N . PHE A 1 87 ? -24.436 3.598 1.238 1.00 95.81 87 PHE A N 1
ATOM 705 C CA . PHE A 1 87 ? -24.887 3.634 -0.157 1.00 95.81 87 PHE A CA 1
ATOM 706 C C . PHE A 1 87 ? -26.248 4.341 -0.268 1.00 95.81 87 PHE A C 1
ATOM 708 O O . PHE A 1 87 ? -26.460 5.377 0.355 1.00 95.81 87 PHE A O 1
ATOM 715 N N . GLN A 1 88 ? -27.196 3.820 -1.056 1.00 96.94 88 GLN A N 1
ATOM 716 C CA . GLN A 1 88 ? -28.471 4.494 -1.337 1.00 96.94 88 GLN A CA 1
ATOM 717 C C . GLN A 1 88 ? -29.503 4.342 -0.206 1.00 96.94 88 GLN A C 1
ATOM 719 O O . GLN A 1 88 ? -30.272 5.273 0.049 1.00 96.94 88 GLN A O 1
ATOM 724 N N . HIS A 1 89 ? -29.493 3.216 0.512 1.00 97.06 89 HIS A N 1
ATOM 725 C CA . HIS A 1 89 ? -30.446 2.905 1.582 1.00 97.06 89 HIS A CA 1
ATOM 726 C C . HIS A 1 89 ? -29.761 2.797 2.950 1.00 97.06 89 HIS A C 1
ATOM 728 O O . HIS A 1 89 ? -28.586 2.442 3.042 1.00 97.06 89 HIS A O 1
ATOM 734 N N . SER A 1 90 ? -30.509 3.096 4.014 1.00 97.31 90 SER A N 1
ATOM 735 C CA . SER A 1 90 ? -30.044 2.947 5.396 1.00 97.31 90 SER A CA 1
ATOM 736 C C . SER A 1 90 ? -29.850 1.479 5.776 1.00 97.31 90 SER A C 1
ATOM 738 O O . SER A 1 90 ? -30.669 0.622 5.431 1.00 97.31 90 SER A O 1
ATOM 740 N N . SER A 1 91 ? -28.783 1.204 6.528 1.00 97.06 91 SER A N 1
ATOM 741 C CA . SER A 1 91 ? -28.515 -0.112 7.106 1.00 97.06 91 SER A CA 1
ATOM 742 C C . SER A 1 91 ? -29.657 -0.554 8.017 1.00 97.06 91 SER A C 1
ATOM 744 O O . SER A 1 91 ? -30.177 0.230 8.809 1.00 97.06 91 SER A O 1
ATOM 746 N N . ARG A 1 92 ? -30.016 -1.838 7.941 1.00 96.56 92 ARG A N 1
ATOM 747 C CA . ARG A 1 92 ? -30.960 -2.478 8.873 1.00 96.56 92 ARG A CA 1
ATOM 748 C C . ARG A 1 92 ? -30.259 -3.303 9.952 1.00 96.56 92 ARG A C 1
ATOM 750 O O . ARG A 1 92 ? -30.908 -3.641 10.938 1.00 96.56 92 ARG A O 1
ATOM 757 N N . GLY A 1 93 ? -28.989 -3.654 9.758 1.00 96.44 93 GLY A N 1
ATOM 758 C CA . GLY A 1 93 ? -28.186 -4.409 10.722 1.00 96.44 93 GLY A CA 1
ATOM 759 C C . GLY A 1 93 ? -27.430 -3.507 11.693 1.00 96.44 93 GLY A C 1
ATOM 760 O O . GLY A 1 93 ? -27.534 -2.278 11.615 1.00 96.44 93 GLY A O 1
ATOM 761 N N . ASP A 1 94 ? -26.658 -4.135 12.574 1.00 97.69 94 ASP A N 1
ATOM 762 C CA . ASP A 1 94 ? -25.772 -3.436 13.499 1.00 97.69 94 ASP A CA 1
ATOM 763 C C . ASP A 1 94 ? -24.619 -2.761 12.753 1.00 97.69 94 ASP A C 1
ATOM 765 O O . ASP A 1 94 ? -24.133 -3.225 11.718 1.00 97.69 94 ASP A O 1
ATOM 769 N N . ASN A 1 95 ? -24.179 -1.635 13.294 1.00 97.75 95 ASN A N 1
ATOM 770 C CA . ASN A 1 95 ? -23.052 -0.867 12.810 1.00 97.75 95 ASN A CA 1
ATOM 771 C C . ASN A 1 95 ? -22.040 -0.722 13.949 1.00 97.75 95 ASN A C 1
ATOM 773 O O . ASN A 1 95 ? -22.432 -0.538 15.100 1.00 97.75 95 ASN A O 1
ATOM 777 N N . MET A 1 96 ? -20.746 -0.783 13.626 1.00 97.62 96 MET A N 1
ATOM 778 C CA . MET A 1 96 ? -19.690 -0.436 14.576 1.00 97.62 96 MET A CA 1
ATOM 779 C C . MET A 1 96 ? -19.628 1.086 14.687 1.00 97.62 96 MET A C 1
ATOM 781 O O . MET A 1 96 ? -19.126 1.760 13.787 1.00 97.62 96 MET A O 1
ATOM 785 N N . VAL A 1 97 ? -20.185 1.627 15.763 1.00 97.44 97 VAL A N 1
ATOM 786 C CA . VAL A 1 97 ? -20.207 3.064 16.028 1.00 97.44 97 VAL A CA 1
ATOM 787 C C . VAL A 1 97 ? -18.999 3.421 16.880 1.00 97.44 97 VAL A C 1
ATOM 789 O O . VAL A 1 97 ? -18.769 2.816 17.924 1.00 97.44 97 VAL A O 1
ATOM 792 N N . LEU A 1 98 ? -18.236 4.419 16.436 1.00 96.81 98 LEU A N 1
ATOM 793 C CA . LEU A 1 98 ? -17.078 4.945 17.154 1.00 96.81 98 LEU A CA 1
ATOM 794 C C . LEU A 1 98 ? -17.443 6.283 17.795 1.00 96.81 98 LEU A C 1
ATOM 796 O O . LEU A 1 98 ? -17.993 7.161 17.129 1.00 96.81 98 LEU A O 1
ATOM 800 N N . ARG A 1 99 ? -17.109 6.462 19.074 1.00 95.56 99 ARG A N 1
ATOM 801 C CA . ARG A 1 99 ? -17.269 7.733 19.793 1.00 95.56 99 ARG A CA 1
ATOM 802 C C . ARG A 1 99 ? -15.894 8.286 20.124 1.00 95.56 99 ARG A C 1
ATOM 804 O O . ARG A 1 99 ? -15.192 7.736 20.969 1.00 95.56 99 ARG A O 1
ATOM 811 N N . VAL A 1 100 ? -15.507 9.353 19.435 1.00 95.00 100 VAL A N 1
ATOM 812 C CA . VAL A 1 100 ? -14.218 10.025 19.640 1.00 95.00 100 VAL A CA 1
ATOM 813 C C . VAL A 1 100 ? -14.229 10.752 20.981 1.00 95.00 100 VAL A C 1
ATOM 815 O O . VAL A 1 100 ? -15.187 11.455 21.299 1.00 95.00 100 VAL A O 1
ATOM 818 N N . GLN A 1 101 ? -13.172 10.581 21.768 1.00 91.50 101 GLN A N 1
ATOM 819 C CA . GLN A 1 101 ? -13.022 11.251 23.054 1.00 91.50 101 GLN A CA 1
ATOM 820 C C . GLN A 1 101 ? -12.427 12.650 22.861 1.00 91.50 101 GLN A C 1
ATOM 822 O O . GLN A 1 101 ? -11.520 12.848 22.048 1.00 91.50 101 GLN A O 1
ATOM 827 N N . SER A 1 102 ? -12.940 13.621 23.619 1.00 81.06 102 SER A N 1
ATOM 828 C CA . SER A 1 102 ? -12.364 14.966 23.658 1.00 81.06 102 SER A CA 1
ATOM 829 C C . SER A 1 102 ? -10.982 14.930 24.309 1.00 81.06 102 SER A C 1
ATOM 831 O O . SER A 1 102 ? -10.746 14.161 25.241 1.00 81.06 102 SER A O 1
ATOM 833 N N . LYS A 1 103 ? -10.070 15.782 23.838 1.00 74.00 103 LYS A N 1
ATOM 834 C CA . LYS A 1 103 ? -8.798 16.015 24.522 1.00 74.00 103 LYS A CA 1
ATOM 835 C C . LYS A 1 103 ? -9.052 16.956 25.696 1.00 74.00 103 LYS A C 1
ATOM 837 O O . LYS A 1 103 ? -9.350 18.130 25.493 1.00 74.00 103 LYS A O 1
ATOM 842 N N . GLU A 1 104 ? -8.955 16.436 26.914 1.00 72.62 104 GLU A N 1
ATOM 843 C CA . GLU A 1 104 ? -9.043 17.257 28.121 1.00 72.62 104 GLU A CA 1
ATOM 844 C C . GLU A 1 104 ? -7.881 18.265 28.171 1.00 72.62 104 GLU A C 1
ATOM 846 O O . GLU A 1 104 ? -6.749 17.944 27.810 1.00 72.62 104 GLU A O 1
ATOM 851 N N . GLY A 1 105 ? -8.167 19.498 28.603 1.00 69.62 105 GLY A N 1
ATOM 852 C CA . GLY A 1 105 ? -7.147 20.525 28.850 1.00 69.62 105 GLY A CA 1
ATOM 853 C C . GLY A 1 105 ? -6.753 21.410 27.662 1.00 69.62 105 GLY A C 1
ATOM 854 O O . GLY A 1 105 ? -5.921 22.294 27.847 1.00 69.62 105 GLY A O 1
ATOM 855 N N . LEU A 1 106 ? -7.343 21.238 26.474 1.00 71.94 106 LEU A N 1
ATOM 856 C CA . LEU A 1 106 ? -7.194 22.208 25.382 1.00 71.94 106 LEU A CA 1
ATOM 857 C C . LEU A 1 106 ? -8.251 23.302 25.519 1.00 71.94 106 LEU A C 1
ATOM 859 O O . LEU A 1 106 ? -9.450 23.034 25.412 1.00 71.94 106 LEU A O 1
ATOM 863 N N . ARG A 1 107 ? -7.807 24.535 25.758 1.00 77.94 107 ARG A N 1
ATOM 864 C CA . ARG A 1 107 ? -8.691 25.699 25.728 1.00 77.94 107 ARG A CA 1
ATOM 865 C C . ARG A 1 107 ? -8.906 26.107 24.275 1.00 77.94 107 ARG A C 1
ATOM 867 O O . ARG A 1 107 ? -8.020 25.928 23.443 1.00 77.94 107 ARG A O 1
ATOM 874 N N . LEU A 1 108 ? -10.086 26.633 23.960 1.00 78.62 108 LEU A N 1
ATOM 875 C CA . LEU A 1 108 ? -10.442 27.012 22.588 1.00 78.62 108 LEU A CA 1
ATOM 876 C C . LEU A 1 108 ? -9.460 28.041 22.014 1.00 78.62 108 LEU A C 1
ATOM 878 O O . LEU A 1 108 ? -9.126 27.977 20.835 1.00 78.62 108 LEU A O 1
ATOM 882 N N . GLU A 1 109 ? -8.968 28.941 22.864 1.00 84.12 109 GLU A N 1
ATOM 883 C CA . GLU A 1 109 ? -7.967 29.944 22.514 1.00 84.12 109 GLU A CA 1
ATOM 884 C C . GLU A 1 109 ? -6.595 29.371 22.117 1.00 84.12 109 GLU A C 1
ATOM 886 O O . GLU A 1 109 ? -5.863 30.046 21.403 1.00 84.12 109 GLU A O 1
ATOM 891 N N . ASP A 1 110 ? -6.250 28.144 22.524 1.00 80.25 110 ASP A N 1
ATOM 892 C CA . ASP A 1 110 ? -4.934 27.534 22.262 1.00 80.25 110 ASP A CA 1
ATOM 893 C C . ASP A 1 110 ? -4.885 26.745 20.936 1.00 80.25 110 ASP A C 1
ATOM 895 O O . ASP A 1 110 ? -3.842 26.210 20.562 1.00 80.25 110 ASP A O 1
ATOM 899 N N . VAL A 1 111 ? -6.023 26.613 20.245 1.00 78.88 111 VAL A N 1
ATOM 900 C CA . VAL A 1 111 ? -6.162 25.828 19.002 1.00 78.88 111 VAL A CA 1
ATOM 901 C C . VAL A 1 111 ? -6.028 26.705 17.745 1.00 78.88 111 VAL A C 1
ATOM 903 O O . VAL A 1 111 ? -5.888 26.167 16.646 1.00 78.88 111 VAL A O 1
ATOM 906 N N . ALA A 1 112 ? -6.081 28.033 17.906 1.00 63.75 112 ALA A N 1
ATOM 907 C CA . ALA A 1 112 ? -6.075 29.023 16.826 1.00 63.75 112 ALA A CA 1
ATOM 908 C C . ALA A 1 112 ? -4.667 29.393 16.334 1.00 63.75 112 ALA A C 1
ATOM 910 O O . ALA A 1 112 ? -3.754 29.542 17.177 1.00 63.75 112 ALA A O 1
#

pLDDT: mean 91.84, std 6.8, range [63.75, 98.12]

Organism: NCBI:txid1028688

Sequence (112 aa):
HGPHFLYQYSPENMGPYPSSLPGVFPDIQLSRAKTTELHKDLFRIDVRTLRKGLLDTVRLDVYFPGFPTLRFLPHTHELMRAGVKVFQHSSRGDNMVLRVQSKEGLRLEDVA